Protein AF-K2PYK5-F1 (afdb_monomer_lite)

Organism: NCBI:txid555500

Structure (mmCIF, N/CA/C/O backbone):
data_AF-K2PYK5-F1
#
_entry.id   AF-K2PYK5-F1
#
loop_
_atom_site.group_PDB
_atom_site.id
_atom_site.type_symbol
_atom_site.label_atom_id
_atom_site.label_alt_id
_atom_site.label_comp_id
_atom_site.label_asym_id
_atom_site.label_entity_id
_atom_site.label_seq_id
_atom_site.pdbx_PDB_ins_code
_atom_site.Cartn_x
_atom_site.Cartn_y
_atom_site.Cartn_z
_atom_site.occupancy
_atom_site.B_iso_or_equiv
_atom_site.auth_seq_id
_atom_site.auth_comp_id
_atom_site.auth_asym_id
_atom_site.auth_atom_id
_atom_site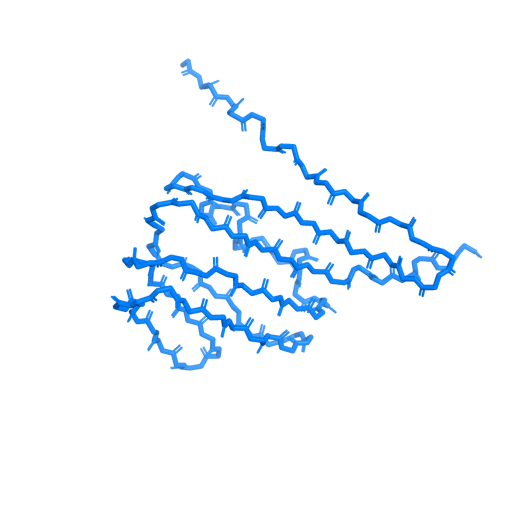.pdbx_PDB_model_num
ATOM 1 N N . MET A 1 1 ? 16.352 7.569 -23.199 1.00 35.00 1 MET A N 1
ATOM 2 C CA . MET A 1 1 ? 14.987 7.728 -23.740 1.00 35.00 1 MET A CA 1
ATOM 3 C C . MET A 1 1 ? 14.041 7.180 -22.678 1.00 35.00 1 MET A C 1
ATOM 5 O O . MET A 1 1 ? 13.820 5.981 -22.651 1.00 35.00 1 MET A O 1
ATOM 9 N N . SER A 1 2 ? 13.628 8.011 -21.714 1.00 34.91 2 SER A N 1
ATOM 10 C CA . SER A 1 2 ? 12.814 7.567 -20.569 1.00 34.91 2 SER A CA 1
ATOM 11 C C . SER A 1 2 ? 11.346 7.828 -20.862 1.00 34.91 2 SER A C 1
ATOM 13 O O . SER A 1 2 ? 10.939 8.975 -21.038 1.00 34.91 2 SER A O 1
ATOM 15 N N . ILE A 1 3 ? 10.569 6.756 -20.962 1.00 44.00 3 ILE A N 1
ATOM 16 C CA . ILE A 1 3 ? 9.127 6.808 -21.175 1.00 44.00 3 ILE A CA 1
ATOM 17 C C . ILE A 1 3 ? 8.506 6.947 -19.784 1.00 44.00 3 ILE A C 1
ATOM 19 O O . ILE A 1 3 ? 8.410 5.970 -19.048 1.00 44.00 3 ILE A O 1
ATOM 23 N N . TYR A 1 4 ? 8.136 8.166 -19.390 1.00 48.53 4 TYR A N 1
ATOM 24 C CA . TYR A 1 4 ? 7.306 8.374 -18.204 1.00 48.53 4 TYR A CA 1
ATOM 25 C C . TYR A 1 4 ? 5.907 7.843 -18.526 1.00 48.53 4 TYR A C 1
ATOM 27 O O . TYR A 1 4 ? 5.127 8.507 -19.209 1.00 48.53 4 TYR A O 1
ATOM 35 N N . LEU A 1 5 ? 5.603 6.619 -18.094 1.00 49.34 5 LEU A N 1
ATOM 36 C CA . LEU A 1 5 ? 4.243 6.098 -18.151 1.00 49.34 5 LEU A CA 1
ATOM 37 C C . LEU A 1 5 ? 3.398 6.948 -17.186 1.00 49.34 5 LEU A C 1
ATOM 39 O O . LEU A 1 5 ? 3.576 6.892 -15.970 1.00 49.34 5 LEU A O 1
ATOM 43 N N . TYR A 1 6 ? 2.526 7.796 -17.728 1.00 50.19 6 TYR A N 1
ATOM 44 C CA . TYR A 1 6 ? 1.642 8.645 -16.933 1.00 50.19 6 TYR A CA 1
ATOM 45 C C . TYR A 1 6 ? 0.591 7.762 -16.244 1.00 50.19 6 TYR A C 1
ATOM 47 O O . TYR A 1 6 ? -0.389 7.347 -16.861 1.00 50.19 6 TYR A O 1
ATOM 55 N N . MET A 1 7 ? 0.796 7.453 -14.964 1.00 56.25 7 MET A N 1
ATOM 56 C CA . MET A 1 7 ? -0.257 6.881 -14.128 1.00 56.25 7 MET A CA 1
ATOM 57 C C . MET A 1 7 ? -1.254 7.969 -13.761 1.00 56.25 7 MET A C 1
ATOM 59 O O . MET A 1 7 ? -0.939 8.913 -13.039 1.00 56.25 7 MET A O 1
ATOM 63 N N . GLN A 1 8 ? -2.470 7.850 -14.288 1.00 63.22 8 GLN A N 1
ATOM 64 C CA . GLN A 1 8 ? -3.537 8.802 -14.023 1.00 63.22 8 GLN A CA 1
ATOM 65 C C . GLN A 1 8 ? -4.186 8.485 -12.671 1.00 63.22 8 GLN A C 1
ATOM 67 O O . GLN A 1 8 ? -5.033 7.598 -12.558 1.00 63.22 8 GLN A O 1
ATOM 72 N N . THR A 1 9 ? -3.794 9.220 -11.630 1.00 64.81 9 THR A N 1
ATOM 73 C CA . THR A 1 9 ? -4.463 9.168 -10.326 1.00 64.81 9 THR A CA 1
ATOM 74 C C . THR A 1 9 ? -5.914 9.610 -10.481 1.00 64.81 9 THR A C 1
ATOM 76 O O . THR A 1 9 ? -6.192 10.721 -10.935 1.00 64.81 9 THR A O 1
ATOM 79 N N . THR A 1 10 ? -6.855 8.754 -10.082 1.00 74.12 10 THR A N 1
ATOM 80 C CA . THR A 1 10 ? -8.278 9.110 -10.067 1.00 74.12 10 THR A CA 1
ATOM 81 C C . THR A 1 10 ? -8.653 9.583 -8.670 1.00 74.12 10 THR A C 1
ATOM 83 O O . THR A 1 10 ? -8.564 8.828 -7.702 1.00 74.12 10 THR A O 1
ATOM 86 N N . LEU A 1 11 ? -9.073 10.843 -8.560 1.00 68.94 11 LEU A N 1
ATOM 87 C CA . LEU A 1 11 ? -9.603 11.418 -7.326 1.00 68.94 11 LEU A CA 1
ATOM 88 C C . LEU A 1 11 ? -11.128 11.383 -7.374 1.00 68.94 11 LEU A C 1
ATOM 90 O O . LEU A 1 11 ? -11.754 12.076 -8.174 1.00 68.94 11 LEU A O 1
ATOM 94 N N . TYR A 1 12 ? -11.730 10.590 -6.495 1.00 72.62 12 TYR A N 1
ATOM 95 C CA . TYR A 1 12 ? -13.166 10.621 -6.263 1.00 72.62 12 TYR A CA 1
ATOM 96 C C . TYR A 1 12 ? -13.486 11.617 -5.147 1.00 72.62 12 TYR A C 1
ATOM 98 O O . TYR A 1 12 ? -12.948 11.524 -4.040 1.00 72.62 12 TYR A O 1
ATOM 106 N N . GLN A 1 13 ? -14.387 12.560 -5.420 1.00 63.28 13 GLN A N 1
ATOM 107 C CA . GLN A 1 13 ? -14.823 13.569 -4.459 1.00 63.28 13 GLN A CA 1
ATOM 108 C C . GLN A 1 13 ? -16.348 13.582 -4.356 1.00 63.28 13 GLN A C 1
ATOM 110 O O . GLN A 1 13 ? -17.047 13.924 -5.305 1.00 63.28 13 GLN A O 1
ATOM 115 N N . SER A 1 14 ? -16.863 13.265 -3.169 1.00 65.31 14 SER A N 1
ATOM 116 C CA . SER A 1 14 ? -18.253 13.517 -2.783 1.00 65.31 14 SER A CA 1
ATOM 117 C C . SER A 1 14 ? -18.322 14.644 -1.747 1.00 65.31 14 SER A C 1
ATOM 119 O O . SER A 1 14 ? -17.304 15.067 -1.190 1.00 65.31 14 SER A O 1
ATOM 121 N N . LYS A 1 15 ? -19.535 15.118 -1.425 1.00 54.28 15 LYS A N 1
ATOM 122 C CA . LYS A 1 15 ? -19.767 16.123 -0.365 1.00 54.28 15 LYS A CA 1
ATOM 123 C C . LYS A 1 15 ? -19.157 15.712 0.989 1.00 54.28 15 LYS A C 1
ATOM 125 O O . LYS A 1 15 ? -18.803 16.575 1.793 1.00 54.28 15 LYS A O 1
ATOM 130 N N . TYR A 1 16 ? -18.994 14.410 1.231 1.00 57.16 16 TYR A N 1
ATOM 131 C CA . TYR A 1 16 ? -18.611 13.863 2.532 1.00 57.16 16 TYR A CA 1
ATOM 132 C C . TYR A 1 16 ? -17.201 13.261 2.573 1.00 57.16 16 TYR A C 1
ATOM 134 O O . TYR A 1 16 ? -16.597 13.261 3.643 1.00 57.16 16 TYR A O 1
ATOM 142 N N . GLN A 1 17 ? -16.644 12.782 1.453 1.00 63.47 17 GLN A N 1
ATOM 143 C CA . GLN A 1 17 ? -15.335 12.111 1.439 1.00 63.47 17 GLN A CA 1
ATOM 144 C C . GLN A 1 17 ? -14.559 12.366 0.140 1.00 63.47 17 GLN A C 1
ATOM 146 O O . GLN A 1 17 ? -15.147 12.479 -0.935 1.00 63.47 17 GLN A O 1
ATOM 151 N N . ARG A 1 18 ? -13.228 12.432 0.257 1.00 75.25 18 ARG A N 1
ATOM 152 C CA . ARG A 1 18 ? -12.285 12.367 -0.865 1.00 75.25 18 ARG A CA 1
ATOM 153 C C . ARG A 1 18 ? -11.538 11.042 -0.772 1.00 75.25 18 ARG A C 1
ATOM 155 O O . ARG A 1 18 ? -11.086 10.691 0.316 1.00 75.25 18 ARG A O 1
ATOM 162 N N . LEU A 1 19 ? -11.423 10.334 -1.886 1.00 84.25 19 LEU A N 1
ATOM 163 C CA . LEU A 1 19 ? -10.627 9.117 -2.020 1.00 84.25 19 LEU A CA 1
ATOM 164 C C . LEU A 1 19 ? -9.725 9.275 -3.239 1.00 84.25 19 LEU A C 1
ATOM 166 O O . LEU A 1 19 ? -10.206 9.587 -4.327 1.00 84.25 19 LEU A O 1
ATOM 170 N N . GLY A 1 20 ? -8.428 9.080 -3.051 1.00 86.50 20 GLY A N 1
ATOM 171 C CA . GLY A 1 20 ? -7.492 8.890 -4.147 1.00 86.50 20 GLY A CA 1
ATOM 172 C C . GLY A 1 20 ? -7.358 7.411 -4.467 1.00 86.50 20 GLY A C 1
ATOM 173 O O . GLY A 1 20 ? -7.407 6.572 -3.570 1.00 86.50 20 GLY A O 1
ATOM 174 N N . CYS A 1 21 ? -7.213 7.097 -5.748 1.00 88.94 21 CYS A N 1
ATOM 175 C CA . CYS A 1 21 ? -6.938 5.756 -6.234 1.00 88.94 21 CYS A CA 1
ATOM 176 C C . CYS A 1 21 ? -5.798 5.823 -7.250 1.00 88.94 21 CYS A C 1
ATOM 178 O O . CYS A 1 21 ? -5.889 6.539 -8.252 1.00 88.94 21 CYS A O 1
ATOM 180 N N . ILE A 1 22 ? -4.730 5.083 -6.965 1.00 89.75 22 ILE A N 1
ATOM 181 C CA . ILE A 1 22 ? -3.547 4.955 -7.810 1.00 89.75 22 ILE A CA 1
ATOM 182 C C . ILE A 1 22 ? -3.482 3.500 -8.276 1.00 89.75 22 ILE A C 1
ATOM 184 O O . ILE A 1 22 ? -3.229 2.613 -7.452 1.00 89.75 22 ILE A O 1
ATOM 188 N N . PRO A 1 23 ? -3.733 3.220 -9.565 1.00 91.50 23 PRO A N 1
ATOM 189 C CA . PRO A 1 23 ? -3.393 1.923 -10.125 1.00 91.50 23 PRO A CA 1
ATOM 190 C C . PRO A 1 23 ? -1.871 1.763 -10.146 1.00 91.50 23 PRO A C 1
ATOM 192 O O . PRO A 1 23 ? -1.145 2.720 -10.416 1.00 91.50 23 PRO A O 1
ATOM 195 N N . PHE A 1 24 ? -1.388 0.554 -9.882 1.00 92.38 24 PHE A N 1
ATOM 196 C CA . PHE A 1 24 ? 0.035 0.244 -9.953 1.00 92.38 24 PHE A CA 1
ATOM 197 C C . PHE A 1 24 ? 0.312 -1.053 -10.711 1.00 92.38 24 PHE A C 1
ATOM 199 O O . PHE A 1 24 ? -0.543 -1.936 -10.819 1.00 92.38 24 PHE A O 1
ATOM 206 N N . TYR A 1 25 ? 1.531 -1.144 -11.231 1.00 90.31 25 TYR A N 1
ATOM 207 C CA . TYR A 1 25 ? 2.087 -2.252 -12.009 1.00 90.31 25 TYR A CA 1
ATOM 208 C C . TYR A 1 25 ? 3.574 -2.401 -11.660 1.00 90.31 25 TYR A C 1
ATOM 210 O O . TYR A 1 25 ? 4.086 -1.688 -10.797 1.00 90.31 25 TYR A O 1
ATOM 218 N N . SER A 1 26 ? 4.270 -3.332 -12.312 1.00 83.81 26 SER A N 1
ATOM 219 C CA . SER A 1 26 ? 5.640 -3.741 -11.973 1.00 83.81 26 SER A CA 1
ATOM 220 C C . SER A 1 26 ? 6.642 -2.587 -11.791 1.00 83.81 26 SER A C 1
ATOM 222 O O . SER A 1 26 ? 7.505 -2.677 -10.924 1.00 83.81 26 SER A O 1
ATOM 224 N N . ASP A 1 27 ? 6.486 -1.481 -12.526 1.00 83.25 27 ASP A N 1
ATOM 225 C CA . ASP A 1 27 ? 7.433 -0.353 -12.510 1.00 83.25 27 ASP A CA 1
ATOM 226 C C . ASP A 1 27 ? 7.015 0.796 -11.565 1.00 83.25 27 ASP A C 1
ATOM 228 O O . ASP A 1 27 ? 7.586 1.881 -11.602 1.00 83.25 27 ASP A O 1
ATOM 232 N N . SER A 1 28 ? 5.999 0.601 -10.716 1.00 85.31 28 SER A N 1
ATOM 233 C CA . SER A 1 28 ? 5.430 1.660 -9.859 1.00 85.31 28 SER A CA 1
ATOM 234 C C . SER A 1 28 ? 6.069 1.787 -8.463 1.00 85.31 28 SER A C 1
ATOM 236 O O . SER A 1 28 ? 5.532 2.504 -7.619 1.00 85.31 28 SER A O 1
ATOM 238 N N . LEU A 1 29 ? 7.183 1.097 -8.183 1.00 88.31 29 LEU A N 1
ATOM 239 C CA . LEU A 1 29 ? 7.771 1.012 -6.833 1.00 88.31 29 LEU A CA 1
ATOM 240 C C . LEU A 1 29 ? 8.114 2.378 -6.225 1.00 88.31 29 LEU A C 1
ATOM 242 O O . LEU A 1 29 ? 7.805 2.623 -5.060 1.00 88.31 29 LEU A O 1
ATOM 246 N N . GLU A 1 30 ? 8.728 3.267 -7.006 1.00 86.75 30 GLU A N 1
ATOM 247 C CA . GLU A 1 30 ? 9.150 4.591 -6.532 1.00 86.75 30 GLU A CA 1
ATOM 248 C C . GLU A 1 30 ? 7.949 5.463 -6.135 1.00 86.75 30 GLU A C 1
ATOM 250 O O . GLU A 1 30 ? 7.959 6.098 -5.083 1.00 86.75 30 GLU A O 1
ATOM 255 N N . LEU A 1 31 ? 6.873 5.421 -6.928 1.00 85.69 31 LEU A N 1
ATOM 256 C CA . LEU A 1 31 ? 5.636 6.148 -6.646 1.00 85.69 31 LEU A CA 1
ATOM 257 C C . LEU A 1 31 ? 4.949 5.631 -5.375 1.00 85.69 31 LEU A C 1
ATOM 259 O O . LEU A 1 31 ? 4.495 6.423 -4.554 1.00 85.69 31 LEU A O 1
ATOM 263 N N . LEU A 1 32 ? 4.856 4.308 -5.214 1.00 89.06 32 LEU A N 1
ATOM 264 C CA . LEU A 1 32 ? 4.135 3.691 -4.096 1.00 89.06 32 LEU A CA 1
ATOM 265 C C . LEU A 1 32 ? 4.849 3.832 -2.751 1.00 89.06 32 LEU A C 1
ATOM 267 O O . LEU A 1 32 ? 4.188 3.860 -1.715 1.00 89.06 32 LEU A O 1
ATOM 271 N N . ASN A 1 33 ? 6.178 3.907 -2.768 1.00 92.31 33 ASN A N 1
ATOM 272 C CA . ASN A 1 33 ? 7.002 4.088 -1.575 1.00 92.31 33 ASN A CA 1
ATOM 273 C C . ASN A 1 33 ? 7.236 5.570 -1.232 1.00 92.31 33 ASN A C 1
ATOM 275 O O . ASN A 1 33 ? 8.052 5.874 -0.361 1.00 92.31 33 ASN A O 1
ATOM 279 N N . ASN A 1 34 ? 6.547 6.494 -1.909 1.00 87.56 34 ASN A N 1
ATOM 280 C CA . ASN A 1 34 ? 6.641 7.917 -1.621 1.00 87.56 34 ASN A CA 1
ATOM 281 C C . ASN A 1 34 ? 6.010 8.234 -0.244 1.00 87.56 34 ASN A C 1
ATOM 283 O O . ASN A 1 34 ? 4.844 7.889 -0.016 1.00 87.56 34 ASN A O 1
ATOM 287 N N . PRO A 1 35 ? 6.732 8.931 0.656 1.00 85.62 35 PRO A N 1
ATOM 288 C CA . PRO A 1 35 ? 6.242 9.266 1.994 1.00 85.62 35 PRO A CA 1
ATOM 289 C C . PRO A 1 35 ? 5.045 10.232 2.010 1.00 85.62 35 PRO A C 1
ATOM 291 O O . PRO A 1 35 ? 4.407 10.395 3.048 1.00 85.62 35 PRO A O 1
ATOM 294 N N . GLU A 1 36 ? 4.686 10.864 0.884 1.00 85.00 36 GLU A N 1
ATOM 295 C CA . GLU A 1 36 ? 3.514 11.753 0.786 1.00 85.00 36 GLU A CA 1
ATOM 296 C C . GLU A 1 36 ? 2.208 11.077 1.253 1.00 85.00 36 GLU A C 1
ATOM 298 O O . GLU A 1 36 ? 1.297 11.745 1.743 1.00 85.00 36 GLU A O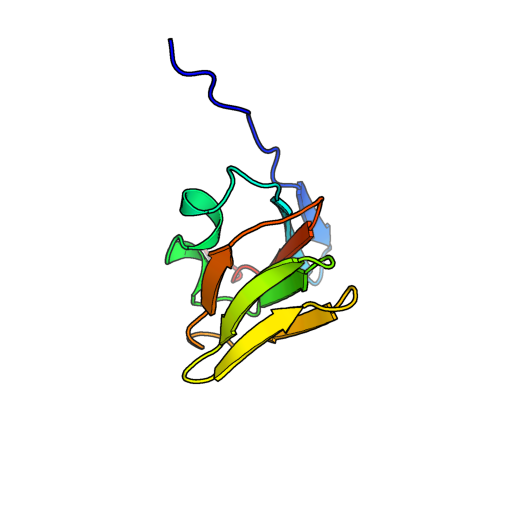 1
ATOM 303 N N . TYR A 1 37 ? 2.122 9.747 1.160 1.00 82.19 37 TYR A N 1
ATOM 304 C CA . TYR A 1 37 ? 0.933 8.986 1.546 1.00 82.19 37 TYR A CA 1
ATOM 305 C C . TYR A 1 37 ? 0.944 8.483 2.994 1.00 82.19 37 TYR A C 1
ATOM 307 O O . TYR A 1 37 ? -0.026 7.854 3.423 1.00 82.19 37 TYR A O 1
ATOM 315 N N . ASP A 1 38 ? 2.006 8.729 3.765 1.00 85.69 38 ASP A N 1
ATOM 316 C CA . ASP A 1 38 ? 2.154 8.156 5.108 1.00 85.69 38 ASP A CA 1
ATOM 317 C C . ASP A 1 38 ? 1.090 8.640 6.082 1.00 85.69 38 ASP A C 1
ATOM 319 O O . ASP A 1 38 ? 0.589 7.856 6.882 1.00 85.69 38 ASP A O 1
ATOM 323 N N . GLN A 1 39 ? 0.660 9.891 5.954 1.00 86.62 39 GLN A N 1
ATOM 324 C CA . GLN A 1 39 ? -0.349 10.488 6.830 1.00 86.62 39 GLN A CA 1
ATOM 325 C C . GLN A 1 39 ? -1.774 9.989 6.546 1.00 86.62 39 GLN A C 1
ATOM 327 O O . GLN A 1 39 ? -2.706 10.307 7.284 1.00 86.62 39 GLN A O 1
ATOM 332 N N . TYR A 1 40 ? -1.981 9.214 5.480 1.00 87.56 40 TYR A N 1
ATOM 333 C CA . TYR A 1 40 ? -3.313 8.801 5.052 1.00 87.56 40 TYR A CA 1
ATOM 334 C C . TYR A 1 40 ? -3.683 7.409 5.558 1.00 87.56 40 TYR A C 1
ATOM 336 O O . TYR A 1 40 ? -2.845 6.524 5.717 1.00 87.56 40 TYR A O 1
ATOM 344 N N . ILE A 1 41 ? -4.990 7.190 5.727 1.00 90.06 41 ILE A N 1
ATOM 345 C CA . ILE A 1 41 ? -5.535 5.829 5.738 1.00 90.06 41 ILE A CA 1
ATOM 346 C C . ILE A 1 4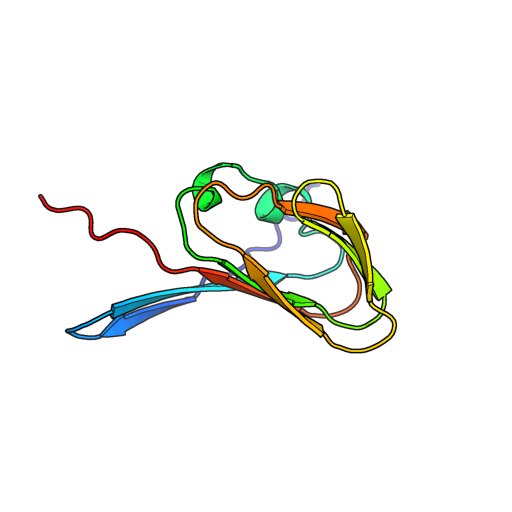1 ? -5.340 5.272 4.326 1.00 90.06 41 ILE A C 1
ATOM 348 O O . ILE A 1 41 ? -5.843 5.866 3.365 1.00 90.06 41 ILE A O 1
ATOM 352 N N . LYS A 1 42 ? -4.627 4.150 4.214 1.00 93.50 42 LYS A N 1
ATOM 353 C CA . LYS A 1 42 ? -4.268 3.489 2.955 1.00 93.50 42 LYS A CA 1
ATOM 354 C C . LYS A 1 42 ? -4.942 2.113 2.885 1.00 93.50 42 LYS A C 1
ATOM 356 O O . LYS A 1 42 ? -4.965 1.368 3.861 1.00 93.50 42 LYS A O 1
ATOM 361 N N . ILE A 1 43 ? -5.484 1.763 1.726 1.00 95.31 43 ILE A N 1
ATOM 362 C CA . ILE A 1 43 ? -5.983 0.427 1.398 1.00 95.31 43 ILE A CA 1
ATOM 363 C C . ILE A 1 43 ? -5.201 -0.056 0.182 1.00 95.31 43 ILE A C 1
ATOM 365 O O . ILE A 1 43 ? -5.203 0.603 -0.856 1.00 95.31 43 ILE A O 1
ATOM 369 N N . VAL A 1 44 ? -4.541 -1.205 0.299 1.00 96.69 44 VAL A N 1
ATOM 370 C CA . VAL A 1 44 ? -3.792 -1.813 -0.806 1.00 96.69 44 VAL A CA 1
ATOM 371 C C . VAL A 1 44 ? -4.545 -3.036 -1.293 1.00 96.69 44 VAL A C 1
ATOM 373 O O . VAL A 1 44 ? -4.707 -3.996 -0.543 1.00 96.69 44 VAL A O 1
ATOM 376 N N . TYR A 1 45 ? -4.965 -3.023 -2.553 1.00 97.25 45 TYR A N 1
ATOM 377 C CA . TYR A 1 45 ? -5.329 -4.235 -3.276 1.00 97.25 45 TYR A CA 1
ATOM 378 C C . TYR A 1 45 ? -4.074 -4.794 -3.949 1.00 97.25 45 TYR A C 1
ATOM 380 O O . TYR A 1 45 ? -3.637 -4.291 -4.987 1.00 97.25 45 TYR A O 1
ATOM 388 N N . ALA A 1 46 ? -3.479 -5.808 -3.321 1.00 97.31 46 ALA A N 1
ATOM 389 C CA . ALA A 1 46 ? -2.259 -6.457 -3.775 1.00 97.31 46 ALA A CA 1
ATOM 390 C C . ALA A 1 46 ? -2.606 -7.753 -4.526 1.00 97.31 46 ALA A C 1
ATOM 392 O O . ALA A 1 46 ? -3.100 -8.700 -3.906 1.00 97.31 46 ALA A O 1
ATOM 393 N N . PRO A 1 47 ? -2.375 -7.839 -5.845 1.00 96.94 47 PRO A N 1
ATOM 394 C CA . PRO A 1 47 ? -2.518 -9.097 -6.571 1.00 96.94 47 PRO A CA 1
ATOM 395 C C . PRO A 1 47 ? -1.468 -10.133 -6.130 1.00 96.94 47 PRO A C 1
ATOM 397 O O . PRO A 1 47 ? -0.493 -9.835 -5.434 1.00 96.94 47 PRO A O 1
ATOM 400 N N . LYS A 1 48 ? -1.662 -11.382 -6.570 1.00 97.19 48 LYS A N 1
ATOM 401 C CA . LYS A 1 48 ? -0.700 -12.469 -6.347 1.00 97.19 48 LYS A CA 1
ATOM 402 C C . LYS A 1 48 ? 0.693 -12.083 -6.865 1.00 97.19 48 LYS A C 1
ATOM 404 O O . LYS A 1 48 ? 0.821 -11.587 -7.980 1.00 97.19 48 LYS A O 1
ATOM 409 N N . GLY A 1 49 ? 1.722 -12.394 -6.082 1.00 96.69 49 GLY A N 1
ATOM 410 C CA . GLY A 1 49 ? 3.128 -12.152 -6.407 1.00 96.69 49 GLY A CA 1
ATOM 411 C C . GLY A 1 49 ? 3.687 -10.846 -5.847 1.00 96.69 49 GLY A C 1
ATOM 412 O O . GLY A 1 49 ? 4.898 -10.672 -5.862 1.00 96.69 49 GLY A O 1
ATOM 413 N N . VAL A 1 50 ? 2.845 -9.955 -5.312 1.00 97.50 50 VAL A N 1
ATOM 414 C CA . VAL A 1 50 ? 3.319 -8.746 -4.626 1.00 97.50 50 VAL A CA 1
ATOM 415 C C . VAL A 1 50 ? 3.979 -9.111 -3.298 1.00 97.50 50 VAL A C 1
ATOM 417 O O . VAL A 1 50 ? 3.428 -9.889 -2.510 1.00 97.50 50 VAL A O 1
ATOM 420 N N . ARG A 1 51 ? 5.125 -8.481 -3.025 1.00 97.94 51 ARG A N 1
ATOM 421 C CA . ARG A 1 51 ? 5.814 -8.532 -1.737 1.00 97.94 51 ARG A CA 1
ATOM 422 C C . ARG A 1 51 ? 5.847 -7.144 -1.111 1.00 97.94 51 ARG A C 1
ATOM 424 O O . ARG A 1 51 ? 6.408 -6.208 -1.684 1.00 97.94 51 ARG A O 1
ATOM 431 N N . LEU A 1 52 ? 5.267 -7.010 0.077 1.00 97.44 52 LEU A N 1
ATOM 432 C CA . LEU A 1 52 ? 5.199 -5.738 0.797 1.00 97.44 52 LEU A CA 1
ATOM 433 C C . LEU A 1 52 ? 5.407 -5.930 2.298 1.00 97.44 52 LEU A C 1
ATOM 435 O O . LEU A 1 52 ? 5.189 -7.013 2.837 1.00 97.44 52 LEU A O 1
ATOM 439 N N . ARG A 1 53 ? 5.850 -4.871 2.967 1.00 97.81 53 ARG A N 1
ATOM 440 C CA . ARG A 1 53 ? 6.045 -4.808 4.409 1.00 97.81 53 ARG A CA 1
ATOM 441 C C . ARG A 1 53 ? 5.049 -3.821 4.996 1.00 97.81 53 ARG A C 1
ATOM 443 O O . ARG A 1 53 ? 4.939 -2.703 4.498 1.00 97.81 53 ARG A O 1
ATOM 450 N N . VAL A 1 54 ? 4.360 -4.242 6.051 1.00 95.75 54 VAL A N 1
ATOM 451 C CA . VAL A 1 54 ? 3.572 -3.359 6.917 1.00 95.75 54 VAL A CA 1
ATOM 452 C C . VAL A 1 54 ? 4.178 -3.426 8.314 1.00 95.75 54 VAL A C 1
ATOM 454 O O . VAL A 1 54 ? 4.237 -4.504 8.911 1.00 95.75 54 VAL A O 1
ATOM 457 N N . ASP A 1 55 ? 4.669 -2.293 8.811 1.00 93.56 55 ASP A N 1
ATOM 458 C CA . ASP A 1 55 ? 5.525 -2.195 10.000 1.00 93.56 55 ASP A CA 1
ATOM 459 C C . ASP A 1 55 ? 6.718 -3.159 9.942 1.00 93.56 55 ASP A C 1
ATOM 461 O O . ASP A 1 55 ? 7.586 -3.037 9.078 1.00 93.56 55 ASP A O 1
ATOM 465 N N . PHE A 1 56 ? 6.761 -4.131 10.852 1.00 94.06 56 PHE A N 1
ATOM 466 C CA . PHE A 1 56 ? 7.824 -5.127 10.958 1.00 94.06 56 PHE A CA 1
ATOM 467 C C . PHE A 1 56 ? 7.491 -6.434 10.229 1.00 94.06 56 PHE A C 1
ATOM 469 O O . PHE A 1 56 ? 8.322 -7.337 10.188 1.00 94.06 56 PHE A O 1
ATOM 476 N N . ASN A 1 57 ? 6.290 -6.549 9.653 1.00 96.94 57 ASN A N 1
ATOM 477 C CA . ASN A 1 57 ? 5.804 -7.785 9.051 1.00 96.94 57 ASN A CA 1
ATOM 478 C C . ASN A 1 57 ? 5.930 -7.738 7.530 1.00 96.94 57 ASN A C 1
ATOM 480 O O . ASN A 1 57 ? 5.364 -6.860 6.877 1.00 96.94 57 ASN A O 1
ATOM 484 N N . GLU A 1 58 ? 6.644 -8.708 6.964 1.00 97.81 58 GLU A N 1
ATOM 485 C CA . GLU A 1 58 ? 6.708 -8.924 5.520 1.00 97.81 58 GLU A CA 1
ATOM 486 C C . GLU A 1 58 ? 5.645 -9.916 5.059 1.00 97.81 58 GLU A C 1
ATOM 488 O O . GLU A 1 58 ? 5.438 -10.964 5.670 1.00 97.81 58 GLU A O 1
ATOM 493 N N . TYR A 1 59 ? 5.022 -9.607 3.927 1.00 98.06 59 TYR A N 1
ATOM 494 C CA . TYR A 1 59 ? 3.994 -10.424 3.306 1.00 98.06 59 TYR A CA 1
ATOM 495 C C . TYR A 1 59 ? 4.370 -10.718 1.860 1.00 98.06 59 TYR A C 1
ATOM 497 O O . TYR A 1 59 ? 4.714 -9.813 1.100 1.00 98.06 59 TYR A O 1
ATOM 505 N N . TYR A 1 60 ? 4.246 -11.986 1.475 1.00 98.19 60 TYR A N 1
ATOM 506 C CA . TYR A 1 60 ? 4.240 -12.418 0.083 1.00 98.19 60 TYR A CA 1
ATOM 507 C C . TYR A 1 60 ? 2.829 -12.879 -0.285 1.00 98.19 60 TYR A C 1
ATOM 509 O O . TYR A 1 60 ? 2.315 -13.856 0.266 1.00 98.19 60 TYR A O 1
ATOM 517 N N . CYS A 1 61 ? 2.181 -12.161 -1.199 1.00 97.56 61 CYS A N 1
ATOM 518 C CA . CYS A 1 61 ? 0.782 -12.392 -1.539 1.00 97.56 61 CYS A CA 1
ATOM 519 C C . CYS A 1 61 ? 0.651 -13.625 -2.443 1.00 97.56 61 CYS A C 1
ATOM 521 O O . CYS A 1 61 ? 0.890 -13.550 -3.647 1.00 97.56 61 CYS A O 1
ATOM 523 N N . GLN A 1 62 ? 0.243 -14.772 -1.893 1.00 97.50 62 GLN A N 1
ATOM 524 C CA . GLN A 1 62 ? -0.031 -15.975 -2.698 1.00 97.50 62 GLN A CA 1
ATOM 525 C C . GLN A 1 62 ? -1.385 -15.927 -3.421 1.00 97.50 62 GLN A C 1
ATOM 527 O O . GLN A 1 62 ? -1.588 -16.620 -4.421 1.00 97.50 62 GLN A O 1
ATOM 532 N N . VAL A 1 63 ? -2.287 -15.077 -2.936 1.00 97.25 63 VAL A N 1
ATOM 533 C CA . 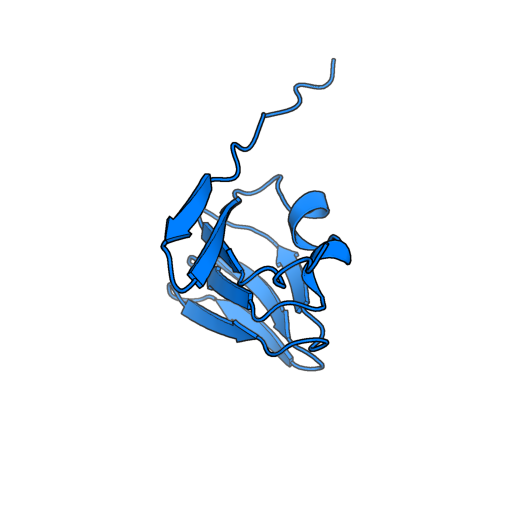VAL A 1 63 ? -3.605 -14.775 -3.499 1.00 97.25 63 VAL A CA 1
ATOM 534 C C . VAL A 1 63 ? -3.821 -13.258 -3.480 1.00 97.25 63 VAL A C 1
ATOM 536 O O . VAL A 1 63 ? -3.131 -12.566 -2.722 1.00 97.25 63 VAL A O 1
ATOM 539 N N . PRO A 1 64 ? -4.760 -12.713 -4.275 1.00 97.56 64 PRO A N 1
ATOM 540 C CA . PRO A 1 64 ? -5.143 -11.313 -4.150 1.00 97.56 64 PRO A CA 1
ATOM 541 C C . PRO A 1 64 ? -5.552 -10.985 -2.710 1.00 97.56 64 PRO A C 1
ATOM 543 O O . PRO A 1 64 ? -6.405 -11.663 -2.138 1.00 97.56 64 PRO A O 1
ATOM 546 N N . THR A 1 65 ? -4.919 -9.975 -2.121 1.00 97.81 65 THR A N 1
ATOM 547 C CA . THR A 1 65 ? -5.037 -9.641 -0.697 1.00 97.81 65 THR A C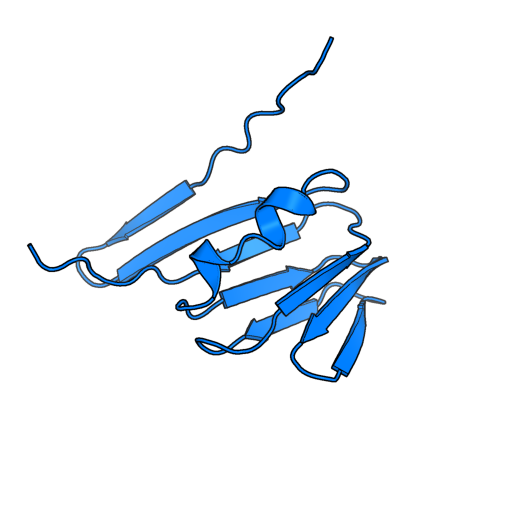A 1
ATOM 548 C C . THR A 1 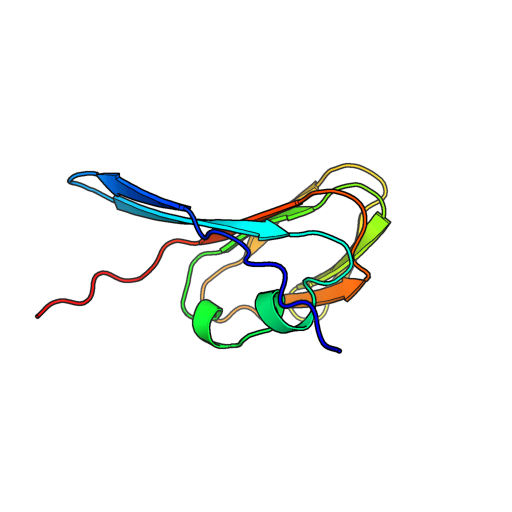65 ? -5.338 -8.157 -0.523 1.00 97.81 65 THR A C 1
ATOM 550 O O . THR A 1 65 ? -4.808 -7.317 -1.250 1.00 97.81 65 THR A O 1
ATOM 553 N N . LEU A 1 66 ? -6.188 -7.834 0.453 1.00 97.44 66 LEU A N 1
ATOM 554 C CA . LEU A 1 66 ? -6.455 -6.462 0.873 1.00 97.44 66 LEU A CA 1
ATOM 555 C C . LEU A 1 66 ? -5.707 -6.153 2.167 1.00 97.44 66 LEU A C 1
ATOM 557 O O . LEU A 1 66 ? -5.877 -6.856 3.162 1.00 97.44 66 LEU A O 1
ATOM 561 N N . PHE A 1 67 ? -4.937 -5.070 2.163 1.00 97.19 67 PHE A N 1
ATOM 562 C CA . PHE A 1 67 ? -4.307 -4.525 3.362 1.00 97.19 67 PHE A CA 1
ATOM 563 C C . PHE A 1 67 ? -4.990 -3.224 3.751 1.00 97.19 67 PHE A C 1
ATOM 565 O O . PHE A 1 67 ? -5.181 -2.350 2.906 1.00 97.19 67 PHE A O 1
ATOM 572 N N . PHE A 1 68 ? -5.312 -3.087 5.033 1.00 95.69 68 PHE A N 1
ATOM 573 C CA . PHE A 1 68 ? -5.744 -1.833 5.638 1.00 95.69 68 PHE A CA 1
ATOM 574 C C . PHE A 1 68 ? -4.581 -1.301 6.465 1.00 95.69 68 PHE A C 1
ATOM 576 O O . PHE A 1 68 ? -4.165 -1.940 7.428 1.00 95.69 68 PHE A O 1
ATOM 583 N N . VAL A 1 69 ? -4.041 -0.159 6.056 1.00 95.19 69 VAL A N 1
ATOM 584 C CA . VAL A 1 69 ? -2.858 0.453 6.655 1.00 95.19 69 VAL A CA 1
ATOM 585 C C . VAL A 1 69 ? -3.280 1.772 7.293 1.00 95.19 69 VAL A C 1
ATOM 587 O O . VAL A 1 69 ? -3.861 2.647 6.642 1.00 95.19 69 VAL A O 1
ATOM 590 N N . SER A 1 70 ? -3.023 1.883 8.593 1.00 93.94 70 SER A N 1
ATOM 591 C CA . SER A 1 70 ? -3.374 3.058 9.390 1.00 93.94 70 SER A CA 1
ATOM 592 C C . SER A 1 70 ? -2.476 4.258 9.053 1.00 93.94 70 SER A C 1
ATOM 594 O O . SER A 1 70 ? -1.380 4.076 8.517 1.00 93.94 70 SER A O 1
ATOM 596 N N . PRO A 1 71 ? -2.895 5.492 9.390 1.00 92.19 71 PRO A N 1
ATOM 597 C CA . PRO A 1 71 ? -2.031 6.662 9.288 1.00 92.19 71 PRO A CA 1
ATOM 598 C C . PRO A 1 71 ? -0.719 6.455 10.048 1.00 92.19 71 PRO A C 1
ATOM 600 O O . PRO A 1 71 ? -0.719 5.935 11.164 1.00 92.19 71 PRO A O 1
ATOM 603 N N . ASN A 1 72 ? 0.383 6.887 9.444 1.00 91.62 72 ASN A N 1
ATOM 604 C CA . ASN A 1 72 ? 1.760 6.780 9.931 1.00 91.62 72 ASN A CA 1
ATOM 605 C C . ASN A 1 72 ? 2.256 5.345 10.166 1.00 91.62 72 ASN A C 1
ATOM 607 O O . ASN A 1 72 ? 3.334 5.152 10.725 1.00 91.62 72 ASN A O 1
ATOM 611 N N . GLN A 1 73 ? 1.496 4.339 9.732 1.00 93.06 73 GLN A N 1
ATOM 612 C CA . GLN A 1 73 ? 1.950 2.958 9.724 1.00 93.06 73 GLN A CA 1
ATOM 613 C C . GLN A 1 73 ? 2.888 2.749 8.533 1.00 93.06 73 GLN A C 1
ATOM 615 O O . GLN A 1 73 ? 2.584 3.166 7.404 1.00 93.06 73 GLN A O 1
ATOM 620 N N . TYR A 1 74 ? 4.034 2.118 8.787 1.00 93.75 74 TYR A N 1
ATOM 621 C CA . TYR A 1 74 ? 5.061 1.949 7.766 1.00 93.75 74 TYR A CA 1
ATOM 622 C C . TYR A 1 74 ? 4.557 0.985 6.692 1.00 93.75 74 TYR A C 1
ATOM 624 O O . TYR A 1 74 ? 4.128 -0.125 7.003 1.00 93.75 74 TYR A O 1
ATOM 632 N N . LEU A 1 75 ? 4.607 1.408 5.429 1.00 95.75 75 LEU A N 1
ATOM 633 C CA . LEU A 1 75 ? 4.253 0.596 4.269 1.00 95.75 75 LEU A CA 1
ATOM 634 C C . LEU A 1 75 ? 5.388 0.675 3.260 1.00 95.75 75 LEU A C 1
ATOM 636 O O . LEU A 1 75 ? 5.767 1.766 2.846 1.00 95.75 75 LEU A O 1
ATOM 640 N N . HIS A 1 76 ? 5.898 -0.478 2.844 1.00 96.31 76 HIS A N 1
ATOM 641 C CA . HIS A 1 76 ? 6.961 -0.537 1.854 1.00 96.31 76 HIS A CA 1
ATOM 642 C C . HIS A 1 76 ? 6.756 -1.696 0.888 1.00 96.31 76 HIS A C 1
ATOM 644 O O . HIS A 1 76 ? 6.701 -2.856 1.292 1.00 96.31 76 HIS A O 1
ATOM 650 N N . PHE A 1 77 ? 6.658 -1.392 -0.398 1.00 96.44 77 PHE A N 1
ATOM 651 C CA . PHE A 1 77 ? 6.621 -2.381 -1.464 1.00 96.44 77 PHE A CA 1
ATOM 652 C C . PHE A 1 77 ? 8.052 -2.767 -1.836 1.00 96.44 77 PHE A C 1
ATOM 654 O O . PHE A 1 77 ? 8.868 -1.897 -2.130 1.00 96.44 77 PHE A O 1
ATOM 661 N N . MET A 1 78 ? 8.343 -4.067 -1.818 1.00 96.50 78 MET A N 1
ATOM 662 C CA . MET A 1 78 ? 9.641 -4.628 -2.213 1.00 96.50 78 MET A CA 1
ATOM 663 C C . MET A 1 78 ? 9.582 -5.184 -3.637 1.00 96.50 78 MET A C 1
ATOM 665 O O . MET A 1 78 ? 10.509 -4.993 -4.415 1.00 96.50 78 MET A O 1
ATOM 669 N N . GLU A 1 79 ? 8.482 -5.858 -3.983 1.00 96.00 79 GLU A N 1
ATOM 670 C CA . GLU A 1 79 ? 8.264 -6.463 -5.299 1.00 96.00 79 GLU A CA 1
ATOM 671 C C . GLU A 1 79 ? 6.810 -6.240 -5.725 1.00 96.00 79 GLU A C 1
ATOM 673 O O . GLU A 1 79 ? 5.880 -6.440 -4.936 1.00 96.00 79 GLU A O 1
ATOM 678 N N . LEU A 1 80 ? 6.609 -5.842 -6.980 1.00 94.81 80 LEU A N 1
ATOM 679 C CA . LEU A 1 80 ? 5.291 -5.661 -7.581 1.00 94.81 80 LEU A CA 1
ATOM 680 C C . LEU A 1 80 ? 5.050 -6.731 -8.644 1.00 94.81 80 LEU A C 1
ATOM 682 O O . LEU A 1 80 ? 5.963 -7.145 -9.354 1.00 94.81 80 LEU A O 1
ATOM 686 N N . ALA A 1 81 ? 3.799 -7.157 -8.769 1.00 93.00 81 ALA A N 1
ATOM 687 C CA . ALA A 1 81 ? 3.355 -8.100 -9.783 1.00 93.00 81 ALA A CA 1
ATOM 688 C C . ALA A 1 81 ? 1.931 -7.744 -10.209 1.00 93.00 81 ALA A C 1
ATOM 690 O O . ALA A 1 81 ? 1.151 -7.260 -9.394 1.00 93.00 81 ALA A O 1
ATOM 691 N N . GLY A 1 82 ? 1.577 -8.010 -11.467 1.00 91.31 82 GLY A N 1
ATOM 692 C CA . GLY A 1 82 ? 0.221 -7.791 -11.978 1.00 91.31 82 GLY A CA 1
ATOM 693 C C . GLY A 1 82 ? -0.269 -6.342 -11.858 1.00 91.31 82 GLY A C 1
ATOM 694 O O . GLY A 1 82 ? 0.521 -5.401 -11.864 1.00 91.31 82 GLY A O 1
ATOM 695 N N . HIS A 1 83 ? -1.592 -6.182 -11.766 1.00 93.31 83 HIS A N 1
ATOM 696 C CA . HIS A 1 83 ? -2.259 -4.889 -11.604 1.00 93.31 83 HIS A CA 1
ATOM 697 C C . HIS A 1 83 ? -2.894 -4.796 -10.219 1.00 93.31 83 HIS A C 1
ATOM 699 O O . HIS A 1 83 ? -3.729 -5.630 -9.859 1.00 93.31 83 HIS A O 1
ATOM 705 N N . GLY A 1 84 ? -2.498 -3.785 -9.452 1.00 95.06 84 GLY A N 1
ATOM 706 C CA . GLY A 1 84 ? -3.027 -3.519 -8.120 1.00 95.06 84 GLY A CA 1
ATOM 707 C C . GLY A 1 84 ? -3.507 -2.085 -7.956 1.00 95.06 84 GLY A C 1
ATOM 708 O O . GLY A 1 84 ? -3.418 -1.272 -8.877 1.00 95.06 84 GLY A O 1
ATOM 709 N N . TYR A 1 85 ? -4.024 -1.781 -6.767 1.00 95.44 85 TYR A N 1
ATOM 710 C CA . TYR A 1 85 ? -4.509 -0.444 -6.434 1.00 95.44 85 TYR A CA 1
ATOM 711 C C . TYR A 1 85 ? -4.031 -0.016 -5.052 1.00 95.44 85 TYR A C 1
ATOM 713 O O . TYR A 1 85 ? -4.169 -0.763 -4.083 1.00 95.44 85 TYR A O 1
ATOM 721 N N . LEU A 1 86 ? -3.526 1.212 -4.957 1.00 93.75 86 LEU A N 1
ATOM 722 C CA . LEU A 1 86 ? -3.395 1.944 -3.705 1.00 93.75 86 LEU A CA 1
ATOM 723 C C . LEU A 1 86 ? -4.542 2.949 -3.625 1.00 93.75 86 LEU A C 1
ATOM 725 O O . LEU A 1 86 ? -4.612 3.907 -4.394 1.00 93.75 86 LEU A O 1
ATOM 729 N N . ILE A 1 87 ? -5.445 2.727 -2.683 1.00 93.31 87 ILE A N 1
ATOM 730 C CA . ILE A 1 87 ? -6.534 3.641 -2.364 1.00 93.31 87 ILE A CA 1
ATOM 731 C C . ILE A 1 87 ? -6.136 4.378 -1.094 1.00 93.31 87 ILE A C 1
ATOM 733 O O . ILE A 1 87 ? -5.681 3.763 -0.135 1.00 93.31 87 ILE A O 1
ATOM 737 N N . TYR A 1 88 ? -6.310 5.690 -1.053 1.00 91.31 88 TYR A N 1
ATOM 738 C CA . TYR A 1 88 ? -5.981 6.479 0.126 1.00 91.31 88 TYR A CA 1
ATOM 739 C C . TYR A 1 88 ? -7.031 7.548 0.384 1.00 91.31 88 TYR A C 1
ATOM 741 O O . TYR A 1 88 ? -7.692 8.047 -0.529 1.00 91.31 88 TYR A O 1
ATOM 749 N N . LYS A 1 89 ? -7.189 7.913 1.653 1.00 87.44 89 LYS A N 1
ATOM 750 C CA . LYS A 1 89 ? -8.066 9.006 2.065 1.00 87.44 89 LYS A CA 1
ATOM 751 C C . LYS A 1 89 ? -7.224 10.255 2.346 1.00 87.44 89 LYS A C 1
ATOM 753 O O . LYS A 1 89 ? -6.679 10.352 3.445 1.00 87.44 89 LYS A O 1
ATOM 758 N N . PRO A 1 90 ? -7.118 11.205 1.400 1.00 80.50 90 PRO A N 1
ATOM 759 C CA . PRO A 1 90 ? -6.400 12.447 1.647 1.00 80.50 90 PRO A CA 1
ATOM 760 C C . PRO A 1 90 ? -7.096 13.275 2.731 1.00 80.50 90 PRO A C 1
ATOM 762 O O . PRO A 1 90 ? -8.330 13.301 2.827 1.00 80.50 90 PRO A O 1
ATOM 765 N N . GLU A 1 91 ? -6.308 13.999 3.521 1.00 71.62 91 GLU A N 1
ATOM 766 C CA . GLU A 1 91 ? -6.844 14.960 4.480 1.00 71.62 91 GLU A CA 1
ATOM 767 C C . GLU A 1 91 ? -7.615 16.089 3.777 1.00 71.62 91 GLU A C 1
ATOM 769 O O . GLU A 1 91 ? -7.307 16.521 2.656 1.00 71.62 91 GLU A O 1
ATOM 774 N N . ARG A 1 92 ? -8.644 16.614 4.452 1.00 64.25 92 ARG A N 1
ATOM 775 C CA . ARG A 1 92 ? -9.258 17.873 4.029 1.00 64.25 92 ARG A CA 1
ATOM 776 C C . ARG A 1 92 ? -8.272 18.992 4.348 1.00 64.25 92 ARG A C 1
ATOM 778 O O . ARG A 1 92 ? -8.209 19.423 5.489 1.00 64.25 92 ARG A O 1
ATOM 785 N N . LYS A 1 93 ? -7.576 19.515 3.334 1.00 56.28 93 LYS A N 1
ATOM 786 C CA . LYS A 1 93 ? -6.973 20.851 3.439 1.00 56.28 93 LYS A CA 1
ATOM 787 C C . LYS A 1 93 ? -8.098 21.854 3.723 1.00 56.28 93 LYS A C 1
ATOM 789 O O . LYS A 1 93 ? -8.917 22.117 2.839 1.00 56.28 93 LYS A O 1
ATOM 794 N N . THR A 1 94 ? -8.203 22.313 4.966 1.00 47.84 94 THR A N 1
ATOM 795 C CA . THR A 1 94 ? -8.989 23.489 5.345 1.00 47.84 94 THR A CA 1
ATOM 796 C C . THR A 1 94 ? -8.173 24.710 4.944 1.00 47.84 94 THR A C 1
ATOM 798 O O . THR A 1 94 ? -7.077 24.900 5.468 1.00 47.84 94 THR A O 1
ATOM 801 N N . HIS A 1 95 ? -8.668 25.453 3.954 1.00 45.75 95 HIS A N 1
ATOM 802 C CA . HIS A 1 95 ? -8.210 26.813 3.673 1.00 45.75 95 HIS A CA 1
ATOM 803 C C . HIS A 1 95 ? -8.792 27.775 4.703 1.00 45.75 95 HIS A C 1
ATOM 805 O O . HIS A 1 95 ? -9.951 27.532 5.117 1.00 45.75 95 HIS A O 1
#

Foldseek 3Di:
DDDPPDFDWDWDDDPVFIKIKTKDAFPCQVVVQDCVQQQWFKKKFAAQQWWKDWANDIDHHNHGDIDTHHRNTHIHTPGHHDMMMIMTTDDPPDD

Sequence (95 aa):
MSIYLYMQTTLYQSKYQRLGCIPFYSDSLELLNNPEYDQYIKIVYAPKGVRLRVDFNEYYCQVPTLFFVSPNQYLHFMELAGHGYLIYKPERKTH

Secondary structure (DSSP, 8-state):
---------EEEE-SS-EEEEEEE-TT-HHHHT-GGGTTSEEEEEE-TT-EEEETTEEEE-SS-EEEEE-TT--EEEEE--S-EEEEEE------

Radius of gyration: 13.67 Å; chains: 1; bounding box: 35×43×35 Å

pLDDT: mean 84.2, std 16.55, range [34.91, 98.19]